Protein AF-A0A968XJX5-F1 (afdb_monomer_lite)

Secondary structure (DSSP, 8-state):
-PPPP--------------------HHHHHH---HHHHTTS-GGGGB-TTTHHHHHHHHHHHHH-TTPEEEEEEEEE-TTS-EEEEEEEEEEETT-TTT-EEEEEEEE-GGG-

pLDDT: mean 75.73, std 22.45, range [26.78, 95.38]

Foldseek 3Di:
DDDDDDDDDDDDDDDDDDDPDPPPPVCCVQQVDDPVVPPPDDQLVFFDPVCSVVVVVQVVVLVVPQVDKDWDWTWGQHPVRDTFTKTKIWGRCLVPPVPNGIDMDIDTCRVVD

Sequence (113 aa):
PRARGKQHGRSLAHRTRRHDDLHRPSTNRILGYESREMIGRNIFEFVHPEDAEEARNMFIEMIREPSRTVLALLRLRHSDGSWRWIEHVSKNLISESSVQAIVANYRDVTERK

Str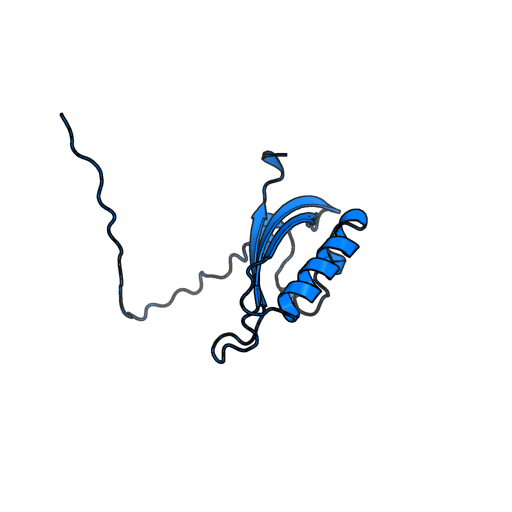ucture (mmCIF, N/CA/C/O backbone):
data_AF-A0A968XJX5-F1
#
_entry.id   AF-A0A968XJX5-F1
#
loop_
_atom_site.group_PDB
_atom_site.id
_atom_site.type_symbol
_atom_site.label_atom_id
_atom_site.label_alt_id
_atom_site.label_comp_id
_atom_site.label_asym_id
_atom_site.label_entity_id
_atom_site.label_seq_id
_atom_site.pdbx_PDB_ins_code
_atom_site.Cartn_x
_atom_site.Cartn_y
_atom_site.Cartn_z
_atom_site.occupancy
_atom_site.B_iso_or_equiv
_atom_site.auth_seq_id
_atom_site.auth_comp_id
_atom_site.auth_asym_id
_atom_site.auth_atom_id
_atom_site.pdbx_PDB_model_num
ATOM 1 N N . PRO A 1 1 ? 34.945 -16.817 30.237 1.00 37.25 1 PRO A N 1
ATOM 2 C CA . PRO A 1 1 ? 34.142 -15.680 29.711 1.00 37.25 1 PRO A CA 1
ATOM 3 C C . PRO A 1 1 ? 33.921 -15.834 28.197 1.00 37.25 1 PRO A C 1
ATOM 5 O O . PRO A 1 1 ? 34.885 -15.910 27.443 1.00 37.25 1 PRO A O 1
ATOM 8 N N . ARG A 1 2 ? 32.663 -16.043 27.788 1.00 34.84 2 ARG A N 1
ATOM 9 C CA . ARG A 1 2 ? 32.262 -16.583 26.477 1.00 34.84 2 ARG A CA 1
ATOM 10 C C . ARG A 1 2 ? 32.407 -15.574 25.330 1.00 34.84 2 ARG A C 1
ATOM 12 O O . ARG A 1 2 ? 32.120 -14.392 25.488 1.00 34.84 2 ARG A O 1
ATOM 19 N N . ALA A 1 3 ? 32.837 -16.093 24.180 1.00 35.59 3 ALA A N 1
ATOM 20 C CA . ALA A 1 3 ? 33.061 -15.378 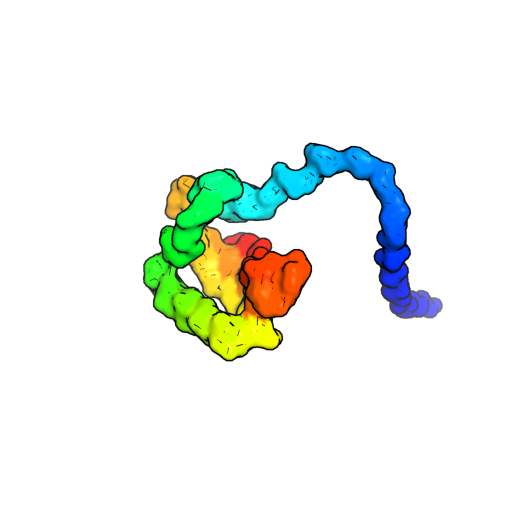22.932 1.00 35.59 3 ALA A CA 1
ATOM 21 C C . ALA A 1 3 ? 31.773 -15.166 22.114 1.00 35.59 3 ALA A C 1
ATOM 23 O O . ALA A 1 3 ? 30.812 -15.930 22.197 1.00 35.59 3 ALA A O 1
ATOM 24 N N . ARG A 1 4 ? 31.830 -14.096 21.315 1.00 36.62 4 ARG A N 1
ATOM 25 C CA . ARG A 1 4 ? 30.855 -13.574 20.352 1.00 36.62 4 ARG A CA 1
ATOM 26 C C . ARG A 1 4 ? 30.489 -14.572 19.250 1.00 36.62 4 ARG A C 1
ATOM 28 O O . ARG A 1 4 ? 31.313 -15.374 18.817 1.00 36.62 4 ARG A O 1
ATOM 35 N N . GLY A 1 5 ? 29.250 -14.440 18.779 1.00 36.91 5 GLY A N 1
ATOM 36 C CA . GLY A 1 5 ? 28.661 -15.222 17.700 1.00 36.91 5 GLY A CA 1
ATOM 37 C C . GLY A 1 5 ? 29.309 -15.005 16.333 1.00 36.91 5 GLY A C 1
ATOM 38 O O . GLY A 1 5 ? 29.867 -13.948 16.035 1.00 36.91 5 GLY A O 1
ATOM 39 N N . LYS A 1 6 ? 29.183 -16.032 15.490 1.00 36.81 6 LYS A N 1
ATOM 40 C CA . LYS A 1 6 ? 29.464 -15.975 14.058 1.00 36.81 6 LYS A CA 1
ATOM 41 C C . LYS A 1 6 ? 28.261 -16.476 13.270 1.00 36.81 6 LYS A C 1
ATOM 43 O O . LYS A 1 6 ? 27.776 -17.589 13.475 1.00 36.81 6 LYS A O 1
ATOM 48 N N . GLN A 1 7 ? 27.830 -15.602 12.368 1.00 37.72 7 GLN A N 1
ATOM 49 C CA . GLN A 1 7 ? 26.982 -15.862 11.214 1.00 37.72 7 GLN A CA 1
ATOM 50 C C . GLN A 1 7 ? 27.386 -17.166 10.516 1.00 37.72 7 GLN A C 1
ATOM 52 O O . GLN A 1 7 ? 28.572 -17.419 10.318 1.00 37.72 7 GLN A O 1
ATOM 57 N N . HIS A 1 8 ? 26.399 -17.948 10.089 1.00 34.03 8 HIS A N 1
ATOM 58 C CA . HIS A 1 8 ? 26.584 -18.938 9.036 1.00 34.03 8 HIS A CA 1
ATOM 59 C C . HIS A 1 8 ? 25.529 -18.688 7.968 1.00 34.03 8 HIS A C 1
ATOM 61 O O . HIS A 1 8 ? 24.347 -18.968 8.162 1.00 34.03 8 HIS A O 1
ATOM 67 N N . GLY A 1 9 ? 25.986 -18.139 6.841 1.00 29.17 9 GLY A N 1
ATOM 68 C CA . GLY A 1 9 ? 25.262 -18.218 5.586 1.00 29.17 9 GLY A CA 1
ATOM 69 C C . GLY A 1 9 ? 25.109 -19.679 5.173 1.00 29.17 9 GLY A C 1
ATOM 70 O O . GLY A 1 9 ? 25.980 -20.512 5.431 1.00 29.17 9 GLY A O 1
ATOM 71 N N . ARG A 1 10 ? 23.991 -19.995 4.528 1.00 32.41 10 ARG A N 1
ATOM 72 C CA . ARG A 1 10 ? 23.821 -21.262 3.825 1.00 32.41 10 ARG A CA 1
ATOM 73 C C . ARG A 1 10 ? 23.336 -20.982 2.415 1.00 32.41 10 ARG A C 1
ATOM 75 O O . ARG A 1 10 ? 22.169 -20.694 2.186 1.00 32.41 10 ARG A O 1
ATOM 82 N N . SER A 1 11 ?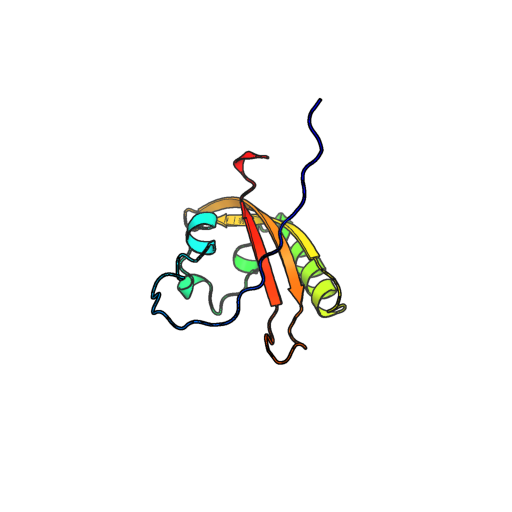 24.295 -21.074 1.499 1.00 29.58 11 SER A N 1
ATOM 83 C CA . SER A 1 11 ? 24.071 -21.458 0.112 1.00 29.58 11 SER A CA 1
ATOM 84 C C . SER A 1 11 ? 23.592 -22.910 0.092 1.00 29.58 11 SER A C 1
ATOM 86 O O . SER A 1 11 ? 24.157 -23.742 0.806 1.00 29.58 11 SER A O 1
ATOM 88 N N . LEU A 1 12 ? 22.565 -23.226 -0.698 1.00 29.39 12 LEU A N 1
A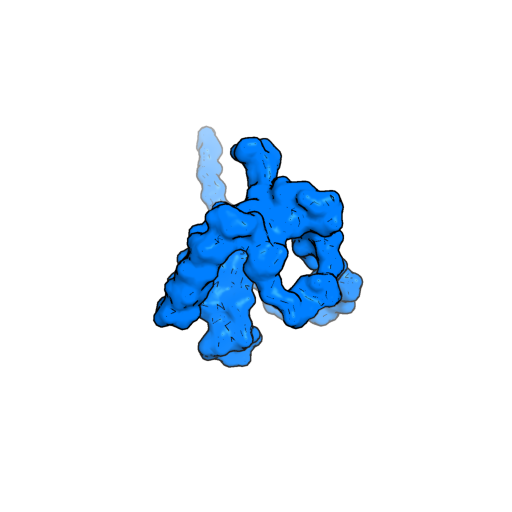TOM 89 C CA . LEU A 1 12 ? 22.278 -24.605 -1.080 1.00 29.39 12 LEU A CA 1
ATOM 90 C C . LEU A 1 12 ? 21.584 -24.664 -2.440 1.00 29.39 12 LEU A C 1
ATOM 92 O O . LEU A 1 12 ? 20.475 -24.173 -2.634 1.00 29.39 12 LEU A O 1
ATOM 96 N N . ALA A 1 13 ? 22.310 -25.296 -3.357 1.00 26.78 13 ALA A N 1
ATOM 97 C CA . ALA A 1 13 ? 21.906 -25.668 -4.693 1.00 26.78 13 ALA A CA 1
ATOM 98 C C . ALA A 1 13 ? 20.775 -26.712 -4.696 1.00 26.78 13 ALA A C 1
ATOM 100 O O . ALA A 1 13 ? 20.660 -27.562 -3.810 1.00 26.78 13 ALA A O 1
ATOM 101 N N . HIS A 1 14 ? 19.983 -26.609 -5.760 1.00 32.47 14 HIS A N 1
ATOM 102 C CA . HIS A 1 14 ? 18.909 -27.461 -6.262 1.00 32.47 14 HIS A CA 1
ATOM 103 C C . HIS A 1 14 ? 18.839 -28.909 -5.741 1.00 32.47 14 HIS A C 1
ATOM 105 O O . HIS A 1 14 ? 19.744 -29.719 -5.940 1.00 32.47 14 HIS A O 1
ATOM 111 N N . ARG A 1 15 ? 17.662 -29.278 -5.218 1.00 27.34 15 ARG A N 1
ATOM 112 C CA . ARG A 1 15 ? 17.119 -30.639 -5.321 1.00 27.34 15 ARG A CA 1
ATOM 113 C C . ARG A 1 15 ? 15.592 -30.597 -5.360 1.00 27.34 15 ARG A C 1
ATOM 115 O O . ARG A 1 15 ? 14.943 -30.175 -4.411 1.00 27.34 15 ARG A O 1
ATOM 122 N N . THR A 1 16 ? 15.047 -31.042 -6.484 1.00 41.78 16 THR A N 1
ATOM 123 C CA . THR A 1 16 ? 13.625 -31.183 -6.800 1.00 41.78 16 THR A CA 1
ATOM 124 C C . THR A 1 16 ? 12.901 -32.048 -5.764 1.00 41.78 16 THR A C 1
ATOM 126 O O . THR A 1 16 ? 13.158 -33.248 -5.672 1.00 41.78 16 THR A O 1
ATOM 129 N N . ARG A 1 17 ? 11.961 -31.464 -5.013 1.00 31.33 17 ARG A N 1
ATOM 130 C CA . ARG A 1 17 ? 10.854 -32.177 -4.359 1.00 31.33 17 ARG A CA 1
ATOM 131 C C . ARG A 1 17 ? 9.601 -31.313 -4.421 1.00 31.33 17 ARG A C 1
ATOM 133 O O . ARG A 1 17 ? 9.660 -30.113 -4.182 1.00 31.33 17 ARG A O 1
ATOM 140 N N . ARG A 1 18 ? 8.496 -31.963 -4.786 1.00 39.50 18 ARG A N 1
ATOM 141 C CA . ARG A 1 18 ? 7.152 -31.396 -4.880 1.00 39.50 18 ARG A CA 1
ATOM 142 C C . ARG A 1 18 ? 6.788 -30.659 -3.592 1.00 39.50 18 ARG A C 1
ATOM 144 O O . ARG A 1 18 ? 6.921 -31.236 -2.518 1.00 39.50 18 ARG A O 1
ATOM 151 N N . HIS A 1 19 ? 6.337 -29.418 -3.717 1.00 38.06 19 HIS A N 1
ATOM 152 C CA . HIS A 1 19 ? 5.748 -28.666 -2.618 1.00 38.06 19 HIS A CA 1
ATOM 153 C C . HIS A 1 19 ? 4.691 -27.723 -3.202 1.00 38.06 19 HIS A C 1
ATOM 155 O O . HIS A 1 19 ? 4.960 -26.563 -3.505 1.00 38.06 19 HIS A O 1
ATOM 161 N N . ASP A 1 20 ? 3.486 -28.256 -3.390 1.00 36.75 20 ASP A N 1
ATOM 162 C CA . ASP A 1 20 ? 2.235 -27.510 -3.568 1.00 36.75 20 ASP A CA 1
ATOM 163 C C . ASP A 1 20 ? 1.879 -26.724 -2.280 1.00 36.75 20 ASP A C 1
ATOM 165 O O . ASP A 1 20 ? 0.799 -26.880 -1.726 1.00 36.75 20 ASP A O 1
ATOM 169 N N . ASP A 1 21 ? 2.801 -25.914 -1.738 1.00 34.81 21 ASP A N 1
ATOM 170 C CA . ASP A 1 21 ? 2.630 -25.301 -0.405 1.00 34.81 21 ASP A CA 1
ATOM 171 C C . ASP A 1 21 ? 3.308 -23.921 -0.251 1.00 34.81 21 ASP A C 1
ATOM 173 O O . ASP A 1 21 ? 3.814 -23.556 0.810 1.00 34.81 21 ASP A O 1
ATOM 177 N N . LEU A 1 22 ? 3.341 -23.126 -1.330 1.00 34.94 22 LEU A N 1
ATOM 178 C CA . LEU A 1 22 ? 3.785 -21.719 -1.293 1.00 34.94 22 LEU A CA 1
ATOM 179 C C . LEU A 1 22 ? 2.689 -20.712 -1.682 1.00 34.94 22 LEU A C 1
ATOM 181 O O . LEU A 1 22 ? 2.977 -19.567 -2.021 1.00 34.94 22 LEU A O 1
ATOM 185 N N . HIS A 1 23 ? 1.419 -21.105 -1.571 1.00 36.25 23 HIS A N 1
ATOM 186 C CA . HIS A 1 23 ? 0.276 -20.193 -1.650 1.00 36.25 23 HIS A CA 1
ATOM 187 C C . HIS A 1 23 ? -0.409 -20.050 -0.290 1.00 36.25 23 HIS A C 1
ATOM 189 O O . HIS A 1 23 ? -1.577 -20.370 -0.107 1.00 36.25 23 HIS A O 1
ATOM 195 N N . ARG A 1 24 ? 0.311 -19.486 0.679 1.00 39.47 24 ARG A N 1
ATOM 196 C CA . ARG A 1 24 ? -0.341 -18.666 1.707 1.00 39.47 24 ARG A CA 1
ATOM 197 C C . ARG A 1 24 ? -0.001 -17.226 1.352 1.00 39.47 24 ARG A C 1
ATOM 199 O O . ARG A 1 24 ? 1.030 -16.744 1.816 1.00 39.47 24 ARG A O 1
ATOM 206 N N . PRO A 1 25 ? -0.751 -16.573 0.445 1.00 49.31 25 PRO A N 1
ATOM 207 C CA . PRO A 1 25 ? -0.401 -15.230 0.023 1.00 49.31 25 PRO A CA 1
ATOM 208 C C . PRO A 1 25 ? -0.461 -14.353 1.269 1.00 49.31 25 PRO A C 1
ATOM 210 O O . PRO A 1 25 ? -1.515 -14.214 1.888 1.00 49.31 25 PRO A O 1
ATOM 213 N N . SER A 1 26 ? 0.684 -13.808 1.678 1.00 61.62 26 SER A N 1
ATOM 214 C CA . SER A 1 26 ? 0.812 -12.934 2.847 1.00 61.62 26 SER A CA 1
ATOM 215 C C . SER A 1 26 ? -0.237 -11.813 2.845 1.00 61.62 26 SER A C 1
ATOM 217 O O . SER A 1 26 ? -0.649 -11.360 3.908 1.00 61.62 26 SER A O 1
ATOM 219 N N . THR A 1 27 ? -0.732 -11.440 1.661 1.00 63.78 27 THR A N 1
ATOM 220 C CA . THR A 1 27 ? -1.832 -10.503 1.432 1.00 63.78 27 THR A CA 1
ATOM 221 C C . THR A 1 27 ? -3.136 -10.912 2.096 1.00 63.78 27 THR A C 1
ATOM 223 O O . THR A 1 27 ? -3.758 -10.070 2.728 1.00 63.78 27 THR A O 1
ATOM 226 N N . ASN A 1 28 ? -3.539 -12.181 2.011 1.00 74.31 28 ASN A N 1
ATOM 227 C CA . ASN A 1 28 ? -4.782 -12.650 2.627 1.00 74.31 28 ASN A CA 1
ATOM 228 C C . ASN A 1 28 ? -4.675 -12.555 4.154 1.00 74.31 28 ASN A C 1
ATOM 230 O O . ASN A 1 28 ? -5.545 -12.004 4.816 1.00 74.31 28 ASN A O 1
ATOM 234 N N . ARG A 1 29 ? -3.532 -12.950 4.725 1.00 74.56 29 ARG A N 1
ATOM 235 C CA . ARG A 1 29 ? -3.325 -12.852 6.178 1.00 74.56 29 ARG A CA 1
ATOM 236 C C . ARG A 1 29 ? -3.283 -11.409 6.696 1.00 74.56 29 ARG A C 1
ATOM 238 O O . ARG A 1 29 ? -3.592 -11.192 7.860 1.00 74.56 29 ARG A O 1
ATOM 245 N N . ILE A 1 30 ? -2.823 -10.462 5.878 1.00 81.19 30 ILE A N 1
ATOM 246 C CA . ILE A 1 30 ? -2.587 -9.071 6.296 1.00 81.19 30 ILE A CA 1
ATOM 247 C C . ILE A 1 30 ? -3.771 -8.155 5.951 1.00 81.19 30 ILE A C 1
ATOM 249 O O . ILE A 1 30 ? -4.150 -7.321 6.763 1.00 81.19 30 ILE A O 1
ATOM 253 N N . LEU A 1 31 ? -4.346 -8.296 4.757 1.00 83.12 31 LEU A N 1
ATOM 254 C CA . LEU A 1 31 ? -5.410 -7.438 4.223 1.00 83.12 31 LEU A CA 1
ATOM 255 C C . LEU A 1 31 ? -6.742 -8.171 4.019 1.00 83.12 31 LEU A C 1
ATOM 257 O O . LEU A 1 31 ? -7.726 -7.527 3.670 1.00 83.12 31 LEU A O 1
ATOM 261 N N . GLY A 1 32 ? -6.794 -9.490 4.203 1.00 84.69 32 GLY A N 1
ATOM 262 C CA . GLY A 1 32 ? -8.031 -10.264 4.099 1.00 84.69 32 GLY A CA 1
ATOM 263 C C . GLY A 1 32 ? -8.547 -10.469 2.672 1.00 84.69 32 GLY A C 1
ATOM 264 O O . GLY A 1 32 ? -9.649 -10.989 2.516 1.00 84.69 32 GLY A O 1
ATOM 265 N N . TYR A 1 33 ? -7.792 -10.062 1.644 1.00 84.25 33 TYR A N 1
ATOM 266 C CA . TYR A 1 33 ? -8.140 -10.304 0.240 1.00 84.25 33 TYR A CA 1
ATOM 267 C C . TYR A 1 33 ? -7.451 -11.549 -0.305 1.00 84.25 33 TYR A C 1
ATOM 269 O O . TYR A 1 33 ? -6.252 -11.767 -0.097 1.00 84.25 33 TYR A O 1
ATOM 277 N N . GLU A 1 34 ? -8.184 -12.311 -1.104 1.00 83.56 34 GLU A N 1
ATOM 278 C CA . GLU A 1 34 ? -7.603 -13.328 -1.964 1.00 83.56 34 GLU A CA 1
ATOM 279 C C . GLU A 1 34 ? -6.811 -12.679 -3.103 1.00 83.56 34 GLU A C 1
ATOM 281 O O . GLU A 1 34 ? -7.169 -11.621 -3.622 1.00 83.56 34 GLU A O 1
ATOM 286 N N . SER A 1 35 ? -5.753 -13.343 -3.579 1.00 78.38 35 SER A N 1
ATOM 287 C CA . SER A 1 35 ? -4.935 -12.813 -4.683 1.00 78.38 35 SER A CA 1
ATOM 288 C C . SER A 1 35 ? -5.773 -12.478 -5.923 1.00 78.38 35 SER A C 1
ATOM 290 O O . SER A 1 35 ? -5.549 -11.451 -6.559 1.00 78.38 35 SER A O 1
ATOM 292 N N . ARG A 1 36 ? -6.789 -13.296 -6.226 1.00 80.88 36 ARG A N 1
ATOM 293 C CA . ARG A 1 36 ? -7.714 -13.077 -7.352 1.00 80.88 36 ARG A CA 1
ATOM 294 C C . ARG A 1 36 ? -8.536 -11.789 -7.244 1.00 80.88 36 ARG A C 1
ATOM 296 O O . ARG A 1 36 ? -8.986 -11.284 -8.260 1.00 80.88 36 ARG A O 1
ATOM 303 N N . GLU A 1 37 ? -8.749 -11.281 -6.033 1.00 82.19 37 GLU A N 1
ATOM 304 C CA . GLU A 1 37 ? -9.525 -10.060 -5.785 1.00 82.19 37 GLU A CA 1
ATOM 305 C C . GLU A 1 37 ? -8.675 -8.798 -5.942 1.00 82.19 37 GLU A C 1
ATOM 307 O O . GLU A 1 37 ? -9.219 -7.696 -5.984 1.00 82.19 37 GLU A O 1
ATOM 312 N N . MET A 1 38 ? -7.351 -8.955 -6.019 1.00 80.69 38 MET A N 1
ATOM 313 C CA . MET A 1 38 ? -6.393 -7.858 -6.150 1.00 80.69 38 MET A CA 1
ATOM 314 C C . MET A 1 38 ? -5.720 -7.816 -7.523 1.00 80.69 38 MET A C 1
ATOM 316 O O . MET A 1 38 ? -5.383 -6.736 -8.004 1.00 80.69 38 MET A O 1
ATOM 320 N N . ILE A 1 39 ? -5.518 -8.969 -8.169 1.00 82.81 39 ILE A N 1
ATOM 321 C CA . ILE A 1 39 ? -4.922 -9.038 -9.508 1.00 82.81 39 ILE A CA 1
ATOM 322 C C . ILE A 1 39 ? -5.786 -8.251 -10.505 1.00 82.81 39 ILE A C 1
ATOM 324 O O . ILE A 1 39 ? -6.998 -8.432 -10.575 1.00 82.81 39 ILE A O 1
ATOM 328 N N . GLY A 1 40 ? -5.145 -7.379 -11.289 1.00 81.12 40 GLY A N 1
ATOM 329 C CA . GLY A 1 40 ? -5.803 -6.550 -12.306 1.00 81.12 40 GLY A CA 1
AT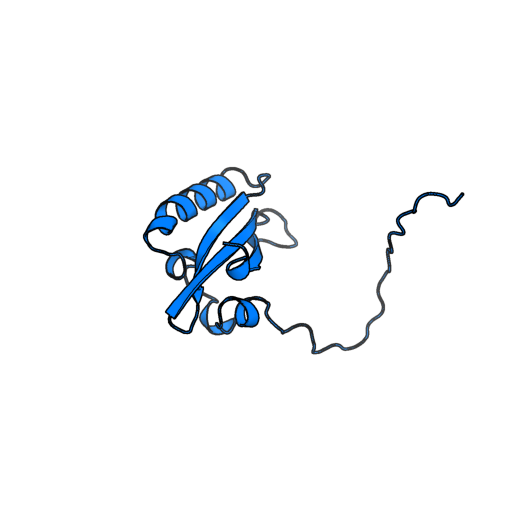OM 330 C C . GLY A 1 40 ? -6.466 -5.278 -11.772 1.00 81.12 40 GLY A C 1
ATOM 331 O O . GLY A 1 40 ? -6.925 -4.464 -12.569 1.00 81.12 40 GLY A O 1
ATOM 332 N N . ARG A 1 41 ? -6.485 -5.072 -10.451 1.00 85.44 41 ARG A N 1
ATOM 333 C CA . ARG A 1 41 ? -6.988 -3.843 -9.832 1.00 85.44 41 ARG A CA 1
ATOM 334 C C . ARG A 1 41 ? -5.874 -2.849 -9.569 1.00 85.44 41 ARG A C 1
ATOM 336 O O . ARG A 1 41 ? -4.697 -3.202 -9.473 1.00 85.44 41 ARG A O 1
ATOM 343 N N . ASN A 1 42 ? -6.254 -1.589 -9.423 1.00 86.69 42 ASN A N 1
ATOM 344 C CA . ASN A 1 42 ? -5.311 -0.548 -9.081 1.00 86.69 42 ASN A CA 1
ATOM 345 C C . ASN A 1 42 ? -5.028 -0.596 -7.569 1.00 86.69 42 ASN A C 1
ATOM 347 O O . ASN A 1 42 ? -5.935 -0.451 -6.753 1.00 86.69 42 ASN A O 1
ATOM 351 N N . ILE A 1 43 ? -3.757 -0.766 -7.185 1.00 83.38 43 ILE A N 1
ATOM 352 C CA . ILE A 1 43 ? -3.336 -0.839 -5.775 1.00 83.38 43 ILE A CA 1
ATOM 353 C C . ILE A 1 43 ? -3.776 0.399 -4.964 1.00 83.38 43 ILE A C 1
ATOM 355 O O . ILE A 1 43 ? -4.073 0.285 -3.777 1.00 83.38 43 ILE A O 1
ATOM 359 N N . PHE A 1 44 ? -3.888 1.571 -5.602 1.00 88.88 44 PHE A N 1
ATOM 360 C CA . PHE A 1 44 ? -4.319 2.810 -4.948 1.00 88.88 44 PHE A CA 1
ATOM 361 C C . PHE A 1 44 ? -5.805 2.807 -4.560 1.00 88.88 44 PHE A C 1
ATOM 363 O O . PHE A 1 44 ? -6.197 3.624 -3.736 1.00 88.88 44 PHE A O 1
ATOM 370 N N . GLU A 1 45 ? -6.629 1.892 -5.089 1.00 89.44 45 GLU A N 1
ATOM 371 C CA . GLU A 1 45 ? -8.016 1.696 -4.625 1.00 89.44 45 GLU A CA 1
ATOM 372 C C . GLU A 1 45 ? -8.083 1.174 -3.184 1.00 89.44 45 GLU A C 1
ATOM 374 O O . GLU A 1 45 ? -9.099 1.329 -2.508 1.00 89.44 45 GLU A O 1
ATOM 379 N N . PHE A 1 46 ? -7.008 0.536 -2.720 1.00 90.75 46 PHE A N 1
ATOM 380 C CA . PHE A 1 46 ? -6.910 -0.015 -1.375 1.00 90.75 46 PHE A CA 1
ATOM 381 C C . PHE A 1 46 ? -6.230 0.947 -0.400 1.00 90.75 46 PHE A C 1
ATOM 383 O O . PHE A 1 46 ? -6.224 0.672 0.794 1.00 90.75 46 PHE A O 1
ATOM 390 N N . VAL A 1 47 ? -5.658 2.056 -0.874 1.00 94.25 47 VAL A N 1
ATOM 391 C CA . VAL A 1 47 ? -4.986 3.053 -0.031 1.00 94.25 47 VAL A CA 1
ATOM 392 C C . VAL A 1 47 ? -6.025 3.998 0.571 1.00 94.25 47 VAL A C 1
ATOM 394 O O . VAL A 1 47 ? -6.989 4.383 -0.092 1.00 94.25 47 VAL A O 1
ATOM 397 N N . HIS A 1 48 ? -5.841 4.375 1.835 1.00 95.25 48 HIS A N 1
ATOM 398 C CA . HIS A 1 48 ? -6.685 5.369 2.489 1.00 95.25 48 HIS A CA 1
ATOM 399 C C . HIS A 1 48 ? -6.692 6.692 1.696 1.00 95.25 48 HIS A C 1
ATOM 401 O O . HIS A 1 48 ? -5.632 7.116 1.238 1.00 95.25 48 HIS A O 1
ATOM 407 N N . PRO A 1 49 ? -7.840 7.383 1.545 1.00 94.00 49 PRO A N 1
ATOM 408 C CA . PRO A 1 49 ? -7.939 8.579 0.700 1.00 94.00 49 PRO A CA 1
ATOM 409 C C . PRO A 1 49 ? -6.937 9.689 1.038 1.00 94.00 49 PRO A C 1
ATOM 411 O O . PRO A 1 49 ? -6.404 10.320 0.131 1.00 94.00 49 PRO A O 1
ATOM 414 N N . GLU A 1 50 ? -6.650 9.889 2.327 1.00 95.38 50 GLU A N 1
ATOM 415 C CA . GLU A 1 50 ? -5.660 10.875 2.799 1.00 95.38 50 GLU A CA 1
ATOM 416 C C . GLU A 1 50 ? -4.220 10.512 2.409 1.00 95.38 50 GLU A C 1
ATOM 418 O O . GLU A 1 50 ? -3.398 11.399 2.215 1.00 95.38 50 GLU A O 1
ATOM 423 N N . ASP A 1 51 ? -3.924 9.220 2.255 1.00 93.81 51 ASP A N 1
ATOM 424 C CA . ASP A 1 51 ? -2.577 8.720 1.961 1.00 93.81 51 ASP A CA 1
ATOM 425 C C . ASP A 1 51 ? -2.377 8.499 0.443 1.00 93.81 51 ASP A C 1
ATOM 427 O O . ASP A 1 51 ? -1.271 8.233 -0.031 1.00 93.81 51 ASP A O 1
ATOM 431 N N . ALA A 1 52 ? -3.454 8.583 -0.348 1.00 92.19 52 ALA A N 1
ATOM 432 C CA . ALA A 1 52 ? -3.463 8.195 -1.757 1.00 92.19 52 ALA A CA 1
ATOM 433 C C . ALA A 1 52 ? -2.612 9.113 -2.648 1.00 92.19 52 ALA A C 1
ATOM 435 O O . ALA A 1 52 ? -2.017 8.643 -3.620 1.00 92.19 52 ALA A O 1
ATOM 436 N N . GLU A 1 53 ? -2.562 10.413 -2.352 1.00 93.06 53 GLU A N 1
ATOM 437 C CA . GLU A 1 53 ? -1.740 11.362 -3.110 1.00 93.06 53 GLU A CA 1
ATOM 438 C C . GLU A 1 53 ? -0.246 11.117 -2.871 1.00 93.06 53 GLU A C 1
ATOM 440 O O . GLU A 1 53 ? 0.516 10.954 -3.826 1.00 93.06 53 GLU A O 1
ATOM 445 N N . GLU A 1 54 ? 0.158 10.991 -1.607 1.00 91.81 54 GLU A N 1
ATOM 446 C CA . GLU A 1 54 ? 1.538 10.682 -1.226 1.00 91.81 54 GLU A CA 1
ATOM 447 C C . GLU A 1 54 ? 1.992 9.344 -1.826 1.00 91.81 54 GLU A C 1
ATOM 449 O O . GLU A 1 54 ? 3.051 9.261 -2.451 1.00 91.81 54 GLU A O 1
ATOM 454 N N . ALA A 1 55 ? 1.148 8.311 -1.736 1.00 91.94 55 ALA A N 1
ATOM 455 C CA . ALA A 1 55 ? 1.421 7.001 -2.318 1.00 91.94 55 ALA A CA 1
ATOM 456 C C . ALA A 1 55 ? 1.670 7.067 -3.834 1.00 91.94 55 ALA A C 1
ATOM 458 O O . ALA A 1 55 ? 2.582 6.408 -4.344 1.00 91.94 55 ALA A O 1
ATOM 459 N N . ARG A 1 56 ? 0.890 7.873 -4.567 1.00 91.75 56 ARG A N 1
ATOM 460 C CA . ARG A 1 56 ? 1.087 8.074 -6.011 1.00 91.75 56 ARG A CA 1
ATOM 461 C C . ARG A 1 56 ? 2.387 8.805 -6.309 1.00 91.75 56 ARG A C 1
ATOM 463 O O . ARG A 1 56 ? 3.090 8.404 -7.233 1.00 91.75 56 ARG A O 1
ATOM 470 N N . ASN A 1 57 ? 2.723 9.833 -5.536 1.00 91.56 57 ASN A N 1
ATOM 471 C CA . ASN A 1 57 ? 3.965 10.580 -5.721 1.00 91.56 57 ASN A CA 1
ATOM 472 C C . ASN A 1 57 ? 5.187 9.674 -5.524 1.00 91.56 57 ASN A C 1
ATOM 474 O O 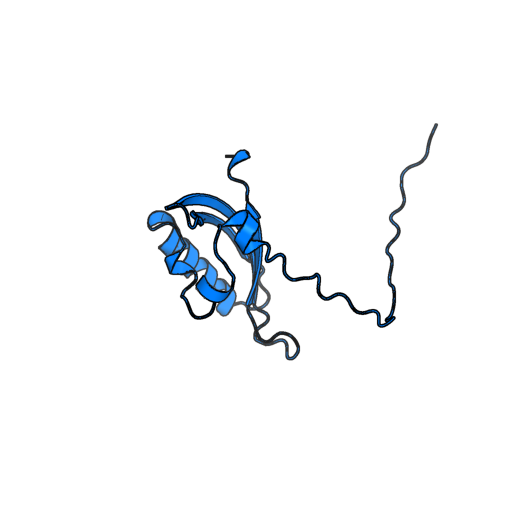. ASN A 1 57 ? 6.034 9.596 -6.415 1.00 91.56 57 ASN A O 1
ATOM 478 N N . MET A 1 58 ? 5.215 8.892 -4.442 1.00 90.00 58 MET A N 1
ATOM 479 C CA . MET A 1 58 ? 6.285 7.918 -4.196 1.00 90.00 58 MET A CA 1
ATOM 480 C C . MET A 1 58 ? 6.382 6.865 -5.306 1.00 90.00 58 MET A C 1
ATOM 482 O O . MET A 1 58 ? 7.476 6.481 -5.721 1.00 90.00 58 MET A O 1
ATOM 486 N N . PHE A 1 59 ? 5.241 6.404 -5.824 1.00 89.25 59 PHE A N 1
ATOM 487 C CA . PHE A 1 59 ? 5.211 5.461 -6.938 1.00 89.25 59 PHE A CA 1
ATOM 488 C C . PHE A 1 59 ? 5.777 6.065 -8.230 1.00 89.25 59 PHE A C 1
ATOM 490 O O . PHE A 1 59 ? 6.558 5.414 -8.924 1.00 89.25 59 PHE A O 1
ATOM 497 N N . ILE A 1 60 ? 5.435 7.318 -8.542 1.00 90.44 60 ILE A N 1
ATOM 498 C CA . ILE A 1 60 ? 5.981 8.039 -9.699 1.00 90.44 60 ILE A CA 1
ATOM 499 C C . ILE A 1 60 ? 7.498 8.201 -9.561 1.00 90.44 60 ILE A C 1
ATOM 501 O O . ILE A 1 60 ? 8.226 7.959 -10.525 1.00 90.44 60 ILE A O 1
ATOM 505 N N . GLU A 1 61 ? 7.991 8.572 -8.379 1.00 88.88 61 GLU A N 1
ATOM 506 C CA . GLU A 1 61 ? 9.430 8.670 -8.115 1.00 88.88 61 GLU A CA 1
ATOM 507 C C . GLU A 1 61 ? 10.142 7.324 -8.301 1.00 88.88 61 GLU A C 1
ATOM 509 O O . GLU A 1 61 ? 11.186 7.268 -8.947 1.00 88.88 61 GLU A O 1
ATOM 514 N N . MET A 1 62 ? 9.556 6.230 -7.810 1.00 88.88 62 MET A N 1
ATOM 515 C CA . MET A 1 62 ? 10.097 4.876 -7.973 1.00 88.88 62 MET A CA 1
ATOM 516 C C . MET A 1 62 ? 10.180 4.438 -9.443 1.00 88.88 62 MET A C 1
ATOM 518 O O . MET A 1 62 ? 11.098 3.719 -9.841 1.00 88.88 62 MET A O 1
ATOM 522 N N . ILE A 1 63 ? 9.212 4.843 -10.270 1.00 88.38 63 ILE A N 1
ATOM 523 C CA . ILE A 1 63 ? 9.257 4.573 -11.712 1.00 88.38 63 ILE A CA 1
ATOM 524 C C . ILE A 1 63 ? 10.376 5.378 -12.374 1.00 88.38 63 ILE A C 1
ATOM 526 O O . ILE A 1 63 ? 11.086 4.845 -13.225 1.00 88.38 63 ILE A O 1
ATOM 530 N N . ARG A 1 64 ? 10.537 6.648 -11.985 1.00 88.31 64 ARG A N 1
ATOM 531 C CA . ARG A 1 64 ? 11.559 7.548 -12.541 1.00 88.31 64 ARG A CA 1
ATOM 532 C C . ARG A 1 64 ? 12.978 7.140 -12.158 1.00 88.31 64 ARG A C 1
ATOM 534 O O . ARG A 1 64 ? 13.887 7.341 -12.956 1.00 88.31 64 ARG A O 1
ATOM 541 N N . GLU A 1 65 ? 13.162 6.557 -10.977 1.00 87.31 65 GLU A N 1
ATOM 542 C CA . GLU A 1 65 ? 14.459 6.100 -10.479 1.00 87.31 65 GLU A CA 1
ATOM 543 C C . GLU A 1 65 ? 14.416 4.599 -10.124 1.00 87.31 65 GLU A C 1
ATOM 545 O O . GLU A 1 65 ? 14.219 4.237 -8.963 1.00 87.31 65 GLU A O 1
ATOM 550 N N . PRO A 1 66 ? 14.618 3.693 -11.104 1.00 77.75 66 PRO A N 1
ATOM 551 C CA . PRO A 1 66 ? 14.479 2.246 -10.895 1.00 77.75 66 PRO A CA 1
ATOM 552 C C . PRO A 1 66 ? 15.449 1.644 -9.866 1.00 77.75 66 PRO A C 1
ATOM 554 O O . PRO A 1 66 ? 15.192 0.581 -9.303 1.00 77.75 66 PRO A O 1
ATOM 557 N N . SER A 1 67 ? 16.573 2.313 -9.600 1.00 80.31 67 SER A N 1
ATOM 558 C CA . SER A 1 67 ? 17.542 1.920 -8.571 1.00 80.31 67 SER A CA 1
ATOM 559 C C . SER A 1 67 ? 17.061 2.214 -7.146 1.00 80.31 67 SER A C 1
ATOM 561 O O . SER A 1 67 ? 17.612 1.653 -6.192 1.00 80.31 67 SER A O 1
ATOM 563 N N . ARG A 1 68 ? 16.041 3.065 -6.980 1.00 80.38 68 ARG A N 1
ATOM 564 C CA . ARG A 1 68 ? 15.545 3.497 -5.675 1.00 80.38 68 ARG A CA 1
ATOM 565 C C . ARG A 1 68 ? 14.698 2.408 -5.031 1.00 80.38 68 ARG A C 1
ATOM 567 O O . ARG A 1 68 ? 13.842 1.782 -5.653 1.00 80.38 68 ARG A O 1
ATOM 574 N N . THR A 1 69 ? 14.934 2.203 -3.741 1.00 86.12 69 THR A N 1
ATOM 575 C CA . THR A 1 69 ? 14.022 1.447 -2.879 1.00 86.12 69 THR A CA 1
ATOM 576 C C . THR A 1 69 ? 13.118 2.445 -2.173 1.00 86.12 69 THR A C 1
ATOM 578 O O . THR A 1 69 ? 13.617 3.379 -1.545 1.00 86.12 69 THR A O 1
ATOM 581 N N . VAL A 1 70 ? 11.806 2.259 -2.279 1.00 88.81 70 VAL A N 1
ATOM 582 C CA . VAL A 1 70 ? 10.815 3.095 -1.596 1.00 88.81 70 VAL A CA 1
ATOM 583 C C . VAL A 1 70 ? 10.385 2.417 -0.307 1.00 88.81 70 VAL A C 1
ATOM 585 O O . VAL A 1 70 ? 10.053 1.235 -0.307 1.00 88.81 70 VAL A O 1
ATOM 588 N N . LEU A 1 71 ? 10.401 3.185 0.778 1.00 88.81 71 LEU A N 1
ATOM 589 C CA . LEU A 1 71 ? 9.899 2.820 2.097 1.00 88.81 71 LEU A CA 1
ATOM 590 C C . LEU A 1 71 ? 8.710 3.722 2.401 1.00 88.81 71 LEU A C 1
ATOM 592 O O . LEU A 1 71 ? 8.839 4.939 2.299 1.00 88.81 71 LEU A O 1
ATOM 596 N N . ALA A 1 72 ? 7.581 3.137 2.777 1.00 89.31 72 ALA A N 1
ATOM 597 C CA . ALA A 1 72 ? 6.365 3.894 3.027 1.00 89.31 72 ALA A CA 1
ATOM 598 C C . ALA A 1 72 ? 5.512 3.246 4.113 1.00 89.31 72 ALA A C 1
ATOM 600 O O . ALA A 1 72 ? 5.447 2.022 4.225 1.00 89.31 72 ALA A O 1
ATOM 601 N N . LEU A 1 73 ? 4.835 4.087 4.890 1.00 92.81 73 LEU A N 1
ATOM 602 C CA . LEU A 1 73 ? 3.876 3.682 5.907 1.00 92.81 73 LEU A CA 1
ATOM 603 C C . LEU A 1 73 ? 2.510 4.243 5.519 1.00 92.81 73 LEU A C 1
ATOM 605 O O . LEU A 1 73 ? 2.292 5.444 5.622 1.00 92.81 73 LEU A O 1
ATOM 609 N N . LEU A 1 74 ? 1.606 3.378 5.063 1.00 93.19 74 LEU A N 1
ATOM 610 C CA . LEU A 1 74 ? 0.302 3.783 4.532 1.00 93.19 74 LEU A CA 1
ATOM 611 C C . LEU A 1 74 ? -0.814 2.993 5.204 1.00 93.19 74 LEU A C 1
ATOM 613 O O . LEU A 1 74 ? -0.623 1.837 5.595 1.00 93.19 74 LEU A O 1
ATOM 617 N N . ARG A 1 75 ? -2.005 3.587 5.287 1.00 94.75 75 ARG A N 1
ATOM 618 C CA . ARG A 1 75 ? -3.208 2.851 5.671 1.00 94.75 75 ARG A CA 1
ATOM 619 C C . ARG A 1 75 ? -3.779 2.140 4.453 1.00 94.75 75 ARG A C 1
ATOM 621 O O . ARG A 1 75 ? -4.126 2.781 3.461 1.00 94.75 75 ARG A O 1
ATOM 628 N N . LEU A 1 76 ? -3.903 0.818 4.537 1.00 93.06 76 LEU A N 1
ATOM 629 C CA . LEU A 1 76 ? -4.594 0.010 3.533 1.00 93.06 76 LEU A CA 1
ATOM 630 C C . LEU A 1 76 ? -5.937 -0.488 4.066 1.00 93.06 76 LEU A C 1
ATOM 632 O O . LEU A 1 76 ? -6.069 -0.820 5.247 1.00 93.06 76 LEU A O 1
ATOM 636 N N . ARG A 1 77 ? -6.936 -0.542 3.186 1.00 93.62 77 ARG A N 1
ATOM 637 C CA . ARG A 1 77 ? -8.269 -1.057 3.487 1.00 93.62 77 ARG A CA 1
ATOM 638 C C . ARG A 1 77 ? -8.215 -2.572 3.563 1.00 93.62 77 ARG A C 1
ATOM 640 O O . ARG A 1 77 ? -7.921 -3.206 2.559 1.00 93.62 77 ARG A O 1
ATOM 647 N N . HIS A 1 78 ? -8.547 -3.150 4.703 1.00 92.12 78 HIS A N 1
ATOM 648 C CA . HIS A 1 78 ? -8.753 -4.585 4.858 1.00 92.12 78 HIS A CA 1
ATOM 649 C C . HIS A 1 78 ? -10.105 -5.007 4.244 1.00 92.12 78 HIS A C 1
ATOM 651 O O . HIS A 1 78 ? -11.002 -4.173 4.086 1.00 92.12 78 HIS A O 1
ATOM 657 N N . SER A 1 79 ? -10.278 -6.282 3.884 1.00 90.88 79 SER A N 1
ATOM 658 C CA . SER A 1 79 ? -11.503 -6.785 3.237 1.00 90.88 79 SER A CA 1
ATOM 659 C C . SER A 1 79 ? -12.764 -6.645 4.099 1.00 90.88 79 SER A C 1
ATOM 661 O O . SER A 1 79 ? -13.857 -6.465 3.566 1.00 90.88 79 SER A O 1
ATOM 663 N N . ASP A 1 80 ? -12.612 -6.626 5.425 1.00 90.38 80 ASP A N 1
ATOM 664 C CA . ASP A 1 80 ? -13.684 -6.332 6.394 1.00 90.38 80 ASP A CA 1
ATOM 665 C C . ASP A 1 80 ? -14.053 -4.835 6.493 1.00 90.38 80 ASP A C 1
ATOM 667 O O . ASP A 1 80 ? -14.974 -4.468 7.219 1.00 90.38 80 ASP A O 1
ATOM 671 N N . GLY A 1 81 ? -13.346 -3.960 5.770 1.00 90.06 81 GLY A N 1
ATOM 672 C CA . GLY A 1 81 ? -13.549 -2.513 5.780 1.00 90.06 81 GLY A CA 1
ATOM 673 C C . GLY A 1 81 ? -12.746 -1.744 6.832 1.00 90.06 81 GLY A C 1
ATOM 674 O O . GLY A 1 81 ? -12.790 -0.515 6.812 1.00 90.06 81 GLY A O 1
ATOM 675 N N . SER A 1 82 ? -11.995 -2.420 7.707 1.00 92.81 82 SER A N 1
ATOM 676 C CA . SER A 1 82 ? -11.076 -1.773 8.650 1.00 92.81 82 SER A CA 1
ATOM 677 C C . SER A 1 82 ? -9.828 -1.219 7.953 1.00 92.81 82 SER A C 1
ATOM 679 O O . SER A 1 82 ? -9.491 -1.600 6.830 1.00 92.81 82 SER A O 1
ATOM 681 N N . TRP A 1 83 ? -9.119 -0.309 8.621 1.00 94.38 83 TRP A N 1
ATOM 682 C CA . TRP A 1 83 ? -7.848 0.235 8.140 1.00 94.38 83 TRP A CA 1
ATOM 683 C C . TRP A 1 83 ? -6.676 -0.428 8.857 1.00 94.38 83 TRP A C 1
ATOM 685 O O . TRP A 1 83 ? -6.687 -0.554 10.081 1.00 94.38 83 TRP A O 1
ATOM 695 N N . ARG A 1 84 ? -5.653 -0.825 8.097 1.00 93.00 84 ARG A N 1
ATOM 696 C CA . ARG A 1 84 ? -4.416 -1.424 8.613 1.00 93.00 84 ARG A CA 1
ATOM 697 C C . ARG A 1 84 ? -3.232 -0.533 8.297 1.00 93.00 84 ARG A C 1
ATOM 699 O O . ARG A 1 84 ? -3.089 -0.094 7.159 1.00 93.00 84 ARG A O 1
ATOM 706 N N . TRP A 1 85 ? -2.378 -0.292 9.286 1.00 94.12 85 TRP A N 1
ATOM 707 C CA . TRP A 1 85 ? -1.105 0.386 9.070 1.00 94.12 85 TRP A CA 1
ATOM 708 C C . TRP A 1 85 ? -0.115 -0.592 8.464 1.00 94.12 85 TRP A C 1
ATOM 710 O O . TRP A 1 85 ? 0.280 -1.571 9.100 1.00 94.12 85 TRP A O 1
ATOM 720 N N . ILE A 1 86 ? 0.285 -0.317 7.229 1.00 91.56 86 ILE A N 1
ATOM 721 C CA . ILE A 1 86 ? 1.160 -1.176 6.452 1.00 91.56 86 ILE A CA 1
ATOM 722 C C . ILE A 1 86 ? 2.465 -0.444 6.180 1.00 91.56 86 ILE A C 1
ATOM 724 O O . ILE A 1 86 ? 2.498 0.560 5.469 1.00 91.56 86 ILE A O 1
ATOM 728 N N . GLU A 1 87 ? 3.548 -0.981 6.731 1.00 91.69 87 GLU A N 1
ATOM 729 C CA . GLU A 1 87 ? 4.896 -0.629 6.306 1.00 91.69 87 GLU A CA 1
ATOM 730 C C . GLU A 1 87 ? 5.216 -1.441 5.055 1.00 91.69 87 GLU A C 1
ATOM 732 O O . GLU A 1 87 ? 5.088 -2.669 5.067 1.00 91.69 87 GLU A O 1
ATOM 737 N N . HIS A 1 88 ? 5.616 -0.782 3.972 1.00 87.94 88 HIS A N 1
ATOM 738 C CA . HIS A 1 88 ? 5.983 -1.465 2.744 1.00 87.94 88 HIS A CA 1
ATOM 739 C C . HIS A 1 88 ? 7.306 -0.972 2.161 1.00 87.94 88 HIS A C 1
ATOM 741 O O . HIS A 1 88 ? 7.663 0.202 2.247 1.00 87.94 88 HIS A O 1
ATOM 747 N N . VAL A 1 89 ? 8.022 -1.916 1.553 1.00 89.75 89 VAL A N 1
ATOM 748 C CA . VAL A 1 89 ? 9.285 -1.722 0.848 1.00 89.75 89 VAL A CA 1
ATOM 749 C C . VAL A 1 89 ? 9.064 -2.132 -0.601 1.00 89.75 89 VAL A C 1
ATOM 751 O O . VAL A 1 89 ? 8.814 -3.310 -0.867 1.00 89.75 89 VAL A O 1
ATOM 754 N N . SER A 1 90 ? 9.174 -1.187 -1.529 1.00 90.12 90 SER A N 1
ATOM 755 C CA . SER A 1 90 ? 8.986 -1.423 -2.963 1.00 90.12 90 SER A CA 1
ATOM 756 C C . SER A 1 90 ? 10.271 -1.187 -3.744 1.00 90.12 90 SER A C 1
ATOM 758 O O . SER A 1 90 ? 11.021 -0.249 -3.467 1.00 90.12 90 SER A O 1
ATOM 760 N N . LYS A 1 91 ? 10.510 -2.030 -4.750 1.00 88.31 91 LYS A N 1
ATOM 761 C CA . LYS A 1 91 ? 11.598 -1.871 -5.713 1.00 88.31 91 LYS A CA 1
ATOM 762 C C . LYS A 1 91 ? 11.082 -2.076 -7.131 1.00 88.31 91 LYS A C 1
ATOM 764 O O . LYS A 1 91 ? 10.376 -3.047 -7.412 1.00 88.31 91 LYS A O 1
ATOM 769 N N . ASN A 1 92 ? 11.471 -1.180 -8.030 1.00 90.00 92 ASN A N 1
ATOM 770 C CA . ASN A 1 92 ? 11.170 -1.300 -9.446 1.00 90.00 92 ASN A CA 1
ATOM 771 C C . ASN A 1 92 ? 12.197 -2.215 -10.127 1.00 90.00 92 ASN A C 1
ATOM 773 O O . ASN A 1 92 ? 13.366 -1.866 -10.253 1.00 90.00 92 ASN A O 1
ATOM 777 N N . LEU A 1 93 ? 11.754 -3.398 -10.550 1.00 88.38 93 LEU A N 1
ATOM 778 C CA . LEU A 1 93 ? 12.561 -4.385 -11.270 1.00 88.38 93 LEU A CA 1
ATOM 779 C C . LEU A 1 93 ? 11.989 -4.633 -12.676 1.00 88.38 93 LEU A C 1
ATOM 781 O O . LEU A 1 93 ? 12.171 -5.707 -13.242 1.00 88.38 93 LEU A O 1
ATOM 785 N N . ILE A 1 94 ? 11.288 -3.649 -13.254 1.00 88.06 94 ILE A N 1
ATOM 786 C CA . ILE A 1 94 ? 10.689 -3.765 -14.594 1.00 88.06 94 ILE A CA 1
ATOM 787 C C . ILE A 1 94 ? 11.764 -3.984 -15.670 1.00 88.06 94 ILE A C 1
ATOM 789 O O . ILE A 1 94 ? 11.540 -4.732 -16.618 1.00 88.06 94 ILE A O 1
ATOM 793 N N . SER A 1 95 ? 12.943 -3.380 -15.506 1.00 87.06 95 SER A N 1
ATOM 794 C CA . SER A 1 95 ? 14.067 -3.538 -16.438 1.00 87.06 95 SER A CA 1
ATOM 795 C C . SER A 1 95 ? 14.851 -4.844 -16.249 1.00 87.06 95 SER A C 1
ATOM 797 O O . SER A 1 95 ? 15.660 -5.192 -17.107 1.00 87.06 95 SER A O 1
ATOM 799 N N . GLU A 1 96 ? 14.636 -5.574 -15.150 1.00 87.62 96 GLU A N 1
ATOM 800 C CA . GLU A 1 96 ? 15.288 -6.863 -14.908 1.00 87.62 96 GLU A CA 1
ATOM 801 C C . GLU A 1 96 ? 14.562 -7.956 -15.693 1.00 87.62 96 GLU A C 1
ATOM 803 O O . GLU A 1 96 ? 13.403 -8.269 -15.414 1.00 87.62 96 GLU A O 1
ATOM 808 N N . SER A 1 97 ? 15.246 -8.571 -16.659 1.00 89.50 97 SER A N 1
ATOM 809 C CA . SER A 1 97 ? 14.653 -9.540 -17.594 1.00 89.50 97 SER A CA 1
ATOM 810 C C . SER A 1 97 ? 14.024 -10.765 -16.924 1.00 89.50 97 SER A C 1
ATOM 812 O O . SER A 1 97 ? 13.122 -11.373 -17.490 1.00 89.50 97 SER A O 1
ATOM 814 N N . SER A 1 98 ? 14.474 -11.124 -15.721 1.00 90.12 98 SER A N 1
ATOM 815 C CA . SER A 1 98 ? 13.958 -12.254 -14.944 1.00 90.12 98 SER A CA 1
ATOM 816 C C . SER A 1 98 ? 12.728 -11.924 -14.091 1.00 90.12 98 SER A C 1
ATOM 818 O O . SER A 1 98 ? 12.075 -12.849 -13.611 1.00 90.12 98 SER A O 1
ATOM 820 N N . VAL A 1 99 ? 12.419 -10.638 -13.877 1.00 88.19 99 VAL A N 1
ATOM 821 C CA . VAL A 1 99 ? 11.349 -10.190 -12.967 1.00 88.19 99 VAL A CA 1
ATOM 822 C C . VAL A 1 99 ? 10.288 -9.385 -13.708 1.00 88.19 99 VAL A C 1
ATOM 824 O O . VAL A 1 99 ? 9.108 -9.698 -13.591 1.00 88.19 99 VAL A O 1
ATOM 827 N N . GLN A 1 100 ? 10.701 -8.360 -14.459 1.00 88.19 100 GLN A N 1
ATOM 828 C CA . GLN A 1 100 ? 9.834 -7.504 -15.276 1.00 88.19 100 GLN A CA 1
ATOM 829 C C . GLN A 1 100 ? 8.626 -6.916 -14.520 1.00 88.19 100 GLN A C 1
ATOM 831 O O . GLN A 1 100 ? 7.551 -6.718 -15.084 1.00 88.19 100 GLN A O 1
ATOM 836 N N . ALA A 1 101 ? 8.797 -6.627 -13.227 1.00 88.00 101 ALA A N 1
ATOM 837 C CA . ALA A 1 101 ? 7.725 -6.173 -12.347 1.00 88.00 101 ALA A CA 1
ATOM 838 C C . ALA A 1 101 ? 8.238 -5.258 -11.228 1.00 88.00 101 ALA A C 1
ATOM 840 O O . ALA A 1 101 ? 9.428 -5.210 -10.919 1.00 88.00 101 ALA A O 1
ATOM 841 N N . ILE A 1 102 ? 7.317 -4.552 -10.575 1.00 87.50 102 ILE A N 1
ATOM 842 C CA . ILE A 1 102 ? 7.582 -3.911 -9.284 1.00 87.50 102 ILE A CA 1
ATOM 843 C C . ILE A 1 102 ? 7.342 -4.954 -8.197 1.00 87.50 102 ILE A C 1
ATOM 845 O O . ILE A 1 102 ? 6.272 -5.560 -8.136 1.00 87.50 102 ILE A O 1
ATOM 849 N N . VAL A 1 103 ? 8.329 -5.147 -7.328 1.00 87.75 103 VAL A N 1
ATOM 850 C CA . VAL A 1 103 ? 8.231 -6.074 -6.200 1.00 87.75 103 VAL A CA 1
ATOM 851 C C . VAL A 1 103 ? 8.068 -5.267 -4.923 1.00 87.75 103 VAL A C 1
ATOM 853 O O . VAL A 1 103 ? 8.917 -4.438 -4.597 1.00 87.75 103 VAL A O 1
ATOM 856 N N . ALA A 1 104 ? 6.983 -5.534 -4.200 1.00 85.50 104 ALA A N 1
ATOM 857 C CA . ALA A 1 104 ? 6.679 -4.913 -2.921 1.00 85.50 104 ALA A CA 1
ATOM 858 C C . ALA A 1 104 ? 6.599 -5.974 -1.821 1.00 85.50 104 ALA A C 1
ATOM 860 O O . ALA A 1 104 ? 5.917 -6.989 -1.965 1.00 85.50 104 ALA A O 1
ATOM 861 N N . ASN A 1 105 ? 7.273 -5.714 -0.706 1.00 86.44 105 ASN A N 1
ATOM 862 C CA . ASN A 1 105 ? 7.102 -6.450 0.540 1.00 86.44 105 ASN A CA 1
ATOM 863 C C . ASN A 1 105 ? 6.365 -5.557 1.527 1.00 86.44 105 ASN A C 1
ATOM 865 O O . ASN A 1 105 ? 6.658 -4.369 1.602 1.00 86.44 105 ASN A O 1
ATOM 869 N N . TYR A 1 106 ? 5.445 -6.118 2.300 1.00 86.31 106 TYR A N 1
ATOM 870 C CA . TYR A 1 106 ? 4.656 -5.353 3.258 1.00 86.31 106 TYR A CA 1
ATOM 871 C C . TYR A 1 106 ? 4.498 -6.096 4.580 1.00 86.31 106 TYR A C 1
ATOM 873 O O . TYR A 1 106 ? 4.499 -7.329 4.638 1.00 86.31 106 TYR A O 1
ATOM 881 N N . ARG A 1 107 ? 4.363 -5.319 5.652 1.00 86.94 107 ARG A N 1
ATOM 882 C CA . ARG A 1 107 ? 4.212 -5.789 7.022 1.00 86.94 107 ARG A CA 1
ATOM 883 C C . ARG A 1 107 ? 3.112 -5.001 7.720 1.00 86.94 107 ARG A C 1
ATOM 885 O O . ARG A 1 107 ? 3.123 -3.775 7.709 1.00 86.94 107 ARG A O 1
ATOM 892 N N . ASP A 1 108 ? 2.209 -5.726 8.376 1.00 89.19 108 ASP A N 1
ATOM 893 C CA . ASP A 1 108 ? 1.241 -5.122 9.289 1.00 89.19 108 ASP A CA 1
ATOM 894 C C . ASP A 1 108 ? 1.956 -4.611 10.548 1.00 89.19 108 ASP A C 1
ATOM 896 O O . ASP A 1 108 ? 2.651 -5.364 11.246 1.00 89.19 108 ASP A O 1
ATOM 900 N N . VAL A 1 109 ? 1.798 -3.319 10.815 1.00 91.50 109 VAL A N 1
ATOM 901 C CA . VAL A 1 109 ? 2.300 -2.632 12.008 1.00 91.50 109 VAL A CA 1
ATOM 902 C C . VAL A 1 109 ? 1.172 -1.950 12.785 1.00 91.50 109 VAL A C 1
ATOM 904 O O . VAL A 1 109 ? 1.452 -1.123 13.647 1.00 91.50 109 VAL A O 1
ATOM 907 N N . THR A 1 110 ? -0.087 -2.327 12.537 1.00 86.62 110 THR A N 1
ATOM 908 C CA . THR A 1 110 ? -1.277 -1.771 13.202 1.00 86.62 110 THR A CA 1
ATOM 909 C C . THR A 1 110 ? -1.181 -1.874 14.723 1.00 86.62 110 THR A C 1
ATOM 911 O O . THR A 1 110 ? -1.431 -0.896 15.406 1.00 86.62 110 THR A O 1
ATOM 914 N N . GLU A 1 111 ? -0.722 -3.004 15.270 1.00 85.19 111 GLU A N 1
ATOM 915 C CA . GLU A 1 111 ? -0.551 -3.180 16.726 1.00 85.19 111 GLU A CA 1
ATOM 916 C C . GLU A 1 111 ? 0.586 -2.333 17.335 1.00 85.19 111 GLU A C 1
ATOM 918 O O . GLU A 1 111 ? 0.737 -2.278 18.553 1.00 85.19 111 GLU A O 1
ATOM 923 N N . ARG A 1 112 ? 1.442 -1.723 16.504 1.00 79.88 112 ARG A N 1
ATOM 924 C CA . ARG A 1 112 ? 2.580 -0.894 16.935 1.00 79.88 112 ARG A CA 1
ATOM 925 C C . ARG A 1 112 ? 2.286 0.609 16.845 1.00 79.88 112 ARG A C 1
ATOM 927 O O . ARG A 1 112 ? 3.206 1.396 17.076 1.00 79.88 112 ARG A O 1
ATOM 934 N N . LYS A 1 113 ? 1.067 1.002 16.467 1.00 66.69 113 LYS A N 1
ATOM 935 C CA . LYS A 1 113 ? 0.662 2.390 16.224 1.00 66.69 113 LYS A CA 1
ATOM 936 C C . LYS A 1 113 ? -0.538 2.802 17.058 1.00 66.69 113 LYS A C 1
ATOM 938 O O . LYS A 1 113 ? -1.357 1.924 17.392 1.00 66.69 113 LYS A O 1
#

Radius of gyration: 17.95 Å; chains: 1; bounding box: 48×44×47 Å